Protein AF-A0A955W6T2-F1 (afdb_monomer_lite)

pLDDT: mean 72.0, std 16.81, range [43.97, 90.12]

Foldseek 3Di:
DDDDDDDDDDDDDDDPPDPPDPPPPDDVVNVVVCVVVVVVVVVLVQLVVQLVVLLVLCVVLVHDCVPVDSVVSVVVVVVVFVVCCVVPVAPDKHWDWDDDPSHIDIDIDGHHD

Structure (mmCIF, N/CA/C/O backbone):
data_AF-A0A955W6T2-F1
#
_entry.id   AF-A0A955W6T2-F1
#
loop_
_atom_site.group_PDB
_atom_site.id
_atom_site.type_symbol
_atom_site.label_atom_id
_atom_site.label_alt_id
_atom_site.label_comp_id
_atom_site.label_asym_id
_atom_site.label_entity_id
_atom_site.label_seq_id
_atom_site.pdbx_PDB_ins_code
_atom_site.Cartn_x
_atom_site.Cartn_y
_atom_site.Cartn_z
_atom_site.occupancy
_atom_site.B_iso_or_equiv
_atom_site.auth_seq_id
_atom_site.auth_comp_id
_atom_site.auth_asym_id
_atom_site.auth_atom_id
_atom_site.pdbx_PDB_model_num
ATOM 1 N N . PRO A 1 1 ? 11.369 -85.385 -9.222 1.00 44.62 1 PRO A N 1
ATOM 2 C CA . PRO A 1 1 ? 11.579 -85.344 -10.690 1.00 44.62 1 PRO A CA 1
ATOM 3 C C . PRO A 1 1 ? 11.590 -83.886 -11.166 1.00 44.62 1 PRO A C 1
ATOM 5 O O . PRO A 1 1 ? 10.889 -83.079 -10.569 1.00 44.62 1 PRO A O 1
ATOM 8 N N . ALA A 1 2 ? 12.376 -83.572 -12.196 1.00 44.62 2 ALA A N 1
ATOM 9 C CA . ALA A 1 2 ? 12.335 -82.325 -12.982 1.00 44.62 2 ALA A CA 1
ATOM 10 C C . ALA A 1 2 ? 11.853 -82.681 -14.415 1.00 44.62 2 ALA A C 1
ATOM 12 O O . ALA A 1 2 ? 11.768 -83.887 -14.678 1.00 44.62 2 ALA A O 1
ATOM 13 N N . PRO A 1 3 ? 11.580 -81.752 -15.364 1.00 59.03 3 PRO A N 1
ATOM 14 C CA . PRO A 1 3 ? 11.639 -80.270 -15.366 1.00 59.03 3 PRO A CA 1
ATOM 15 C C . PRO A 1 3 ? 10.182 -79.688 -15.304 1.00 59.03 3 PRO A C 1
ATOM 17 O O . PRO A 1 3 ? 9.362 -80.403 -14.725 1.00 59.03 3 PRO A O 1
ATOM 20 N N . PRO A 1 4 ? 9.768 -78.494 -15.827 1.00 51.06 4 PRO A N 1
ATOM 21 C CA . PRO A 1 4 ? 10.493 -77.423 -16.538 1.00 51.06 4 PRO A CA 1
ATOM 22 C C . PRO A 1 4 ? 10.150 -75.943 -16.188 1.00 51.06 4 PRO A C 1
ATOM 24 O O . PRO A 1 4 ? 9.258 -75.635 -15.407 1.00 51.06 4 PRO A O 1
ATOM 27 N N . ALA A 1 5 ? 10.864 -75.035 -16.865 1.00 54.94 5 ALA A N 1
ATOM 28 C CA . ALA A 1 5 ? 10.519 -73.638 -17.207 1.00 54.94 5 ALA A CA 1
ATOM 29 C C . ALA A 1 5 ? 10.433 -73.556 -18.769 1.00 54.94 5 ALA A C 1
ATOM 31 O O . ALA A 1 5 ? 10.896 -74.532 -19.374 1.00 54.94 5 ALA A O 1
ATOM 32 N N . PRO A 1 6 ? 9.946 -72.497 -19.483 1.00 54.44 6 PRO A N 1
ATOM 33 C CA . PRO A 1 6 ? 10.095 -71.056 -19.16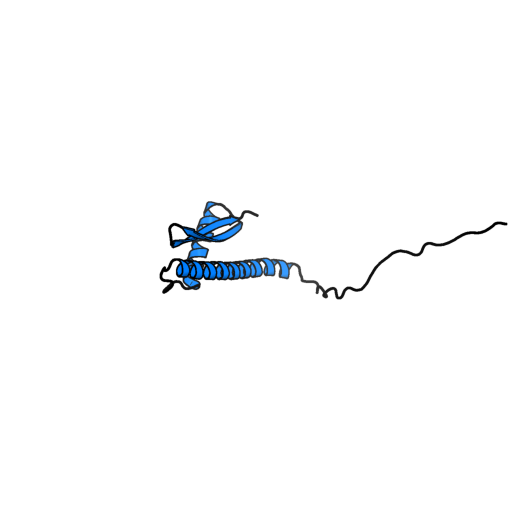7 1.00 54.44 6 PRO A CA 1
ATOM 34 C C . PRO A 1 6 ? 8.964 -70.097 -19.676 1.00 54.44 6 PRO A C 1
ATOM 36 O O . PRO A 1 6 ? 7.947 -70.555 -20.184 1.00 54.44 6 PRO A O 1
ATOM 39 N N . ARG A 1 7 ? 9.251 -68.772 -19.664 1.00 45.72 7 ARG A N 1
ATOM 40 C CA . ARG A 1 7 ? 8.535 -67.624 -20.308 1.00 45.72 7 ARG A CA 1
ATOM 41 C C . ARG A 1 7 ? 7.275 -67.131 -19.566 1.00 45.72 7 ARG A C 1
ATOM 43 O O . ARG A 1 7 ? 6.519 -67.949 -19.069 1.00 45.72 7 ARG A O 1
ATOM 50 N N . ALA A 1 8 ? 6.982 -65.829 -19.468 1.00 58.94 8 ALA A N 1
ATOM 51 C CA . ALA A 1 8 ? 7.659 -64.593 -19.913 1.00 58.94 8 ALA A CA 1
ATOM 52 C C . ALA A 1 8 ? 7.385 -63.460 -18.888 1.00 58.94 8 ALA A C 1
ATOM 54 O O . ALA A 1 8 ? 6.456 -63.615 -18.095 1.00 58.94 8 ALA A O 1
ATOM 55 N N . PRO A 1 9 ? 8.149 -62.348 -18.869 1.00 53.50 9 PRO A N 1
ATOM 56 C CA . PRO A 1 9 ? 7.740 -61.164 -18.119 1.00 53.50 9 PRO A CA 1
ATOM 57 C C . PRO A 1 9 ? 6.527 -60.504 -18.790 1.00 53.50 9 PRO A C 1
ATOM 59 O O . PRO A 1 9 ? 6.480 -60.402 -20.013 1.00 53.50 9 PRO A O 1
ATOM 62 N N . VAL A 1 10 ? 5.582 -60.050 -17.971 1.00 59.16 10 VAL A N 1
ATOM 63 C CA . VAL A 1 10 ? 4.716 -58.901 -18.261 1.00 59.16 10 VAL A CA 1
ATOM 64 C C . VAL A 1 10 ? 4.982 -57.939 -17.102 1.00 59.16 10 VAL A C 1
ATOM 66 O O . VAL A 1 10 ? 4.806 -58.315 -15.946 1.00 59.16 10 VAL A O 1
ATOM 69 N N . GLU A 1 11 ? 5.868 -56.975 -17.328 1.00 52.62 11 GLU A N 1
ATOM 70 C CA . GLU A 1 11 ? 5.500 -55.596 -17.684 1.00 52.62 11 GLU A CA 1
ATOM 71 C C . GLU A 1 11 ? 4.740 -54.936 -16.526 1.00 52.62 11 GLU A C 1
ATOM 73 O O . GLU A 1 11 ? 3.533 -55.088 -16.359 1.00 52.62 11 GLU A O 1
ATOM 78 N N . ASP A 1 12 ? 5.539 -54.275 -15.688 1.00 51.38 12 ASP A N 1
ATOM 79 C CA . ASP A 1 12 ? 5.130 -53.254 -14.732 1.00 51.38 12 ASP A CA 1
ATOM 80 C C . ASP A 1 12 ? 5.133 -51.944 -15.532 1.00 51.38 12 ASP A C 1
ATOM 82 O O . ASP A 1 12 ? 6.205 -51.466 -15.900 1.00 51.38 12 ASP A O 1
ATOM 86 N N . ASP A 1 13 ? 3.951 -51.465 -15.917 1.00 48.41 13 ASP A N 1
ATOM 87 C CA . ASP A 1 13 ? 3.744 -50.151 -16.530 1.00 48.41 13 ASP A CA 1
ATOM 88 C C . ASP A 1 13 ? 2.294 -49.724 -16.255 1.00 48.41 13 ASP A C 1
ATOM 90 O O . ASP A 1 13 ? 1.353 -50.465 -16.552 1.00 48.41 13 ASP A O 1
ATOM 94 N N . ASP A 1 14 ? 2.176 -48.594 -15.554 1.00 44.00 14 ASP A N 1
ATOM 95 C CA . ASP A 1 14 ? 1.299 -47.450 -15.831 1.00 44.00 14 ASP A CA 1
ATOM 96 C C . ASP A 1 14 ? -0.105 -47.720 -16.426 1.00 44.00 14 ASP A C 1
ATOM 98 O O . ASP A 1 14 ? -0.293 -48.379 -17.441 1.00 44.00 14 ASP A O 1
ATOM 102 N N . GLY A 1 15 ? -1.194 -47.190 -15.874 1.00 45.78 15 GLY A N 1
ATOM 103 C CA . GLY A 1 15 ? -1.307 -45.864 -15.275 1.00 45.78 15 GLY A CA 1
ATOM 104 C C . GLY A 1 15 ? -2.244 -45.035 -16.154 1.00 45.78 15 GLY A C 1
ATOM 105 O O . GLY A 1 15 ? -1.860 -44.654 -17.248 1.00 45.78 15 GLY A O 1
ATOM 106 N N . ASP A 1 16 ? -3.483 -44.819 -15.697 1.00 47.94 16 ASP A N 1
ATOM 107 C CA . ASP A 1 16 ? -4.371 -43.736 -16.164 1.00 47.94 16 ASP A CA 1
ATOM 108 C C . ASP A 1 16 ? -5.545 -43.562 -15.172 1.00 47.94 16 ASP A C 1
ATOM 110 O O . ASP A 1 16 ? -6.701 -43.872 -15.456 1.00 47.94 16 ASP A O 1
ATOM 114 N N . ASP A 1 17 ? -5.227 -43.117 -13.952 1.00 52.41 17 ASP A N 1
ATOM 115 C CA . ASP A 1 17 ? -6.162 -42.323 -13.135 1.00 52.41 17 ASP A CA 1
ATOM 116 C C . ASP A 1 17 ? -5.655 -40.879 -13.162 1.00 52.41 17 ASP A C 1
ATOM 118 O O . ASP A 1 17 ? -5.173 -40.339 -12.172 1.00 52.41 17 ASP A O 1
ATOM 122 N N . GLU A 1 18 ? -5.679 -40.281 -14.349 1.00 50.53 18 GLU A N 1
ATOM 123 C CA . GLU A 1 18 ? -5.355 -38.876 -14.549 1.00 50.53 18 GLU A CA 1
ATOM 124 C C . GLU A 1 18 ? -6.552 -38.209 -15.235 1.00 50.53 18 GLU A C 1
ATOM 126 O O . GLU A 1 18 ? -6.646 -38.102 -16.458 1.00 50.53 18 GLU A O 1
ATOM 131 N N . ASP A 1 19 ? -7.426 -37.618 -14.411 1.00 45.59 19 ASP A N 1
ATOM 132 C CA . ASP A 1 19 ? -8.188 -36.414 -14.781 1.00 45.59 19 ASP A CA 1
ATOM 133 C C . ASP A 1 19 ? -7.207 -35.227 -14.955 1.00 45.59 19 ASP A C 1
ATOM 135 O O . ASP A 1 19 ? -7.356 -34.138 -14.393 1.00 45.59 19 ASP A O 1
ATOM 139 N N . ALA A 1 20 ? -6.146 -35.442 -15.741 1.00 49.09 20 ALA A N 1
ATOM 140 C CA . ALA A 1 20 ? -5.146 -34.461 -16.108 1.00 49.09 20 ALA A CA 1
ATOM 141 C C . ALA A 1 20 ? -5.748 -33.530 -17.153 1.00 49.09 20 ALA A C 1
ATOM 143 O O . ALA A 1 20 ? -5.462 -33.611 -18.349 1.00 49.09 20 ALA A O 1
ATOM 144 N N . THR A 1 21 ? -6.606 -32.635 -16.656 1.00 51.50 21 THR A N 1
ATOM 145 C CA . THR A 1 21 ? -6.680 -31.222 -17.042 1.00 51.50 21 THR A CA 1
ATOM 146 C C . THR A 1 21 ? -6.150 -30.991 -18.454 1.00 51.50 21 THR A C 1
ATOM 148 O O . THR A 1 21 ? -4.959 -30.735 -18.626 1.00 51.50 21 THR A O 1
ATOM 151 N N . MET A 1 22 ? -7.023 -31.086 -19.464 1.00 46.31 22 MET A N 1
ATOM 152 C CA . MET A 1 22 ? -6.641 -30.877 -20.864 1.00 46.31 22 MET A CA 1
ATOM 153 C C . MET A 1 22 ? -5.909 -29.538 -21.025 1.00 46.31 22 MET A C 1
ATOM 155 O O . MET A 1 22 ? -6.539 -28.481 -21.129 1.00 46.31 22 MET A O 1
ATOM 159 N N . VAL A 1 23 ? -4.574 -29.577 -21.080 1.00 45.97 23 VAL A N 1
ATOM 160 C CA . VAL A 1 23 ? -3.745 -28.408 -21.375 1.00 45.97 23 VAL A CA 1
ATOM 161 C C . VAL A 1 23 ? -3.879 -28.137 -22.867 1.00 45.97 23 VAL A C 1
ATOM 163 O O . VAL A 1 23 ? -3.053 -28.549 -23.683 1.00 45.97 23 VAL A O 1
ATOM 166 N N . ALA A 1 24 ? -4.971 -27.458 -23.223 1.00 47.03 24 ALA A N 1
ATOM 167 C CA . ALA A 1 24 ? -5.174 -26.897 -24.547 1.00 47.03 24 ALA A CA 1
ATOM 168 C C . ALA A 1 24 ? -3.897 -26.153 -24.939 1.00 47.03 24 ALA A C 1
ATOM 170 O O . ALA A 1 24 ? -3.438 -25.290 -24.192 1.00 47.03 24 ALA A O 1
ATOM 171 N N . SER A 1 25 ? -3.298 -26.536 -26.068 1.00 50.56 25 SER A N 1
ATOM 172 C CA . SER A 1 25 ? -1.955 -26.111 -26.459 1.00 50.56 25 SER A CA 1
ATOM 173 C C . SER A 1 25 ? -1.899 -24.597 -26.643 1.00 50.56 25 SER A C 1
ATOM 175 O O . SER A 1 25 ? -2.220 -24.070 -27.708 1.00 50.56 25 SER A O 1
ATOM 177 N N . ILE A 1 26 ? -1.517 -23.898 -25.575 1.00 54.53 26 ILE A N 1
ATOM 178 C CA . ILE A 1 26 ? -1.481 -22.443 -25.521 1.00 54.53 26 ILE A CA 1
ATOM 179 C C . ILE A 1 26 ? -0.353 -21.993 -26.461 1.00 54.53 26 ILE A C 1
ATOM 181 O O . ILE A 1 26 ? 0.800 -22.371 -26.227 1.00 54.53 26 ILE A O 1
ATOM 185 N N . PRO A 1 27 ? -0.629 -21.210 -27.523 1.00 47.12 27 PRO A N 1
ATOM 186 C CA . PRO A 1 27 ? 0.431 -20.659 -28.360 1.00 47.12 27 PRO A CA 1
ATOM 187 C C . PRO A 1 27 ? 1.412 -19.875 -27.481 1.00 47.12 27 PRO A C 1
ATOM 189 O O . PRO A 1 27 ? 0.977 -19.109 -26.623 1.00 47.12 27 PRO A O 1
ATOM 192 N N . GLN A 1 28 ? 2.726 -20.047 -27.669 1.00 51.78 28 GLN A N 1
ATOM 193 C CA . GLN A 1 28 ? 3.726 -19.471 -26.750 1.00 51.78 28 GLN A CA 1
ATOM 194 C C . GLN A 1 28 ? 3.633 -17.937 -26.619 1.00 51.78 28 GLN A C 1
ATOM 196 O O . GLN A 1 28 ? 3.985 -17.387 -25.576 1.00 51.78 28 GLN A O 1
ATOM 201 N N . GLU A 1 29 ? 3.083 -17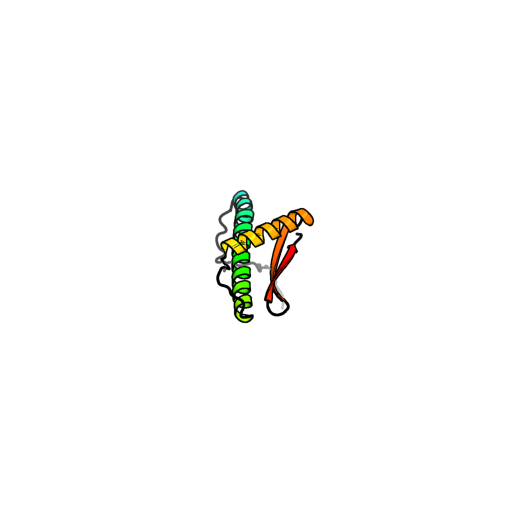.247 -27.622 1.00 44.09 29 GLU A N 1
ATOM 202 C CA . GLU A 1 29 ? 2.796 -15.807 -27.563 1.00 44.09 29 GLU A CA 1
ATOM 203 C C . GLU A 1 29 ? 1.765 -15.443 -26.480 1.00 44.09 29 GLU A C 1
ATOM 205 O O . GLU A 1 29 ? 1.933 -14.444 -25.784 1.00 44.09 29 GLU A O 1
ATOM 210 N N . LEU A 1 30 ? 0.756 -16.289 -26.243 1.00 48.09 30 LEU A N 1
ATOM 211 C CA . LEU A 1 30 ? -0.224 -16.094 -25.170 1.00 48.09 30 LEU A CA 1
ATOM 212 C C . LEU A 1 30 ? 0.406 -16.249 -23.780 1.00 48.09 30 LEU A C 1
ATOM 214 O O . LEU A 1 30 ? -0.040 -15.583 -22.850 1.00 48.09 30 LEU A O 1
ATOM 218 N N . LEU A 1 31 ? 1.471 -17.047 -23.630 1.00 52.03 31 LEU A N 1
ATOM 219 C CA . LEU A 1 31 ? 2.269 -17.100 -22.395 1.00 52.03 31 LEU A CA 1
ATOM 220 C C . LEU A 1 31 ? 3.145 -15.849 -22.223 1.00 52.03 31 LEU A C 1
ATOM 222 O O . LEU A 1 31 ? 3.245 -15.329 -21.114 1.00 52.03 31 LEU A O 1
ATOM 226 N N . ALA A 1 32 ? 3.728 -15.329 -23.307 1.00 49.62 32 ALA A N 1
ATOM 227 C CA . ALA A 1 32 ? 4.516 -14.093 -23.289 1.00 49.62 32 ALA A CA 1
ATOM 228 C C . ALA A 1 32 ? 3.662 -12.847 -22.963 1.00 49.62 32 ALA A C 1
ATOM 230 O O . ALA A 1 32 ? 4.092 -11.964 -22.217 1.00 49.62 32 ALA A O 1
ATOM 231 N N . GLN A 1 33 ? 2.422 -12.791 -23.455 1.00 45.88 33 GLN A N 1
ATOM 232 C CA . GLN A 1 33 ? 1.458 -11.764 -23.054 1.00 45.88 33 GLN A CA 1
ATOM 233 C C . GLN A 1 33 ? 0.956 -12.007 -21.623 1.00 45.88 33 GLN A C 1
ATOM 235 O O . GLN A 1 33 ? 0.979 -11.087 -20.802 1.00 45.88 33 GLN A O 1
ATOM 240 N N . SER A 1 34 ? 0.636 -13.260 -21.275 1.00 43.97 34 SER A N 1
ATOM 241 C CA . SER A 1 34 ? 0.213 -13.626 -19.918 1.00 43.97 34 SER A CA 1
ATOM 242 C C . SER A 1 34 ? 1.271 -13.348 -18.856 1.00 43.97 34 SER A C 1
ATOM 244 O O . SER A 1 34 ? 0.875 -13.042 -17.742 1.00 43.97 34 SER A O 1
ATOM 246 N N . THR A 1 35 ? 2.582 -13.401 -19.127 1.00 50.47 35 THR A N 1
ATOM 247 C CA . THR A 1 35 ? 3.581 -13.040 -18.099 1.00 50.47 35 THR A CA 1
ATOM 248 C C . THR A 1 35 ? 3.603 -11.537 -17.815 1.00 50.47 35 THR A C 1
ATOM 250 O O . THR A 1 35 ? 3.748 -11.154 -16.660 1.00 50.47 35 THR A O 1
ATOM 253 N N . THR A 1 36 ? 3.350 -10.677 -18.808 1.00 51.38 36 THR A N 1
ATOM 254 C CA . THR A 1 36 ? 3.253 -9.222 -18.583 1.00 51.38 36 THR A CA 1
ATOM 255 C C . THR A 1 36 ? 1.926 -8.846 -17.921 1.00 51.38 36 THR A C 1
ATOM 257 O O . THR A 1 36 ? 1.921 -8.088 -16.951 1.00 51.38 36 THR A O 1
ATOM 260 N N . GLU A 1 37 ? 0.802 -9.407 -18.379 1.00 53.78 37 GLU A N 1
ATOM 261 C CA . GLU A 1 37 ? -0.502 -9.158 -17.753 1.00 53.78 37 GLU A CA 1
ATOM 262 C C . GLU A 1 37 ? -0.601 -9.788 -16.356 1.00 53.78 37 GLU A C 1
ATOM 264 O O . GLU A 1 37 ? -1.108 -9.147 -15.437 1.00 53.78 37 GLU A O 1
ATOM 269 N N . SER A 1 38 ? -0.046 -10.988 -16.143 1.00 59.38 38 SER A N 1
ATOM 270 C CA . SER A 1 38 ? 0.042 -11.592 -14.805 1.00 59.38 38 SER A CA 1
ATOM 271 C C . SER A 1 38 ? 0.994 -10.814 -13.914 1.00 59.38 38 SER A C 1
ATOM 273 O O . SER A 1 38 ? 0.598 -10.512 -12.799 1.00 59.38 38 SER A O 1
ATOM 275 N N . ALA A 1 39 ? 2.168 -10.374 -14.385 1.00 62.81 39 ALA A N 1
ATOM 276 C CA . ALA A 1 39 ? 3.061 -9.550 -13.571 1.00 62.81 39 ALA A CA 1
ATOM 277 C C . ALA A 1 39 ? 2.388 -8.241 -13.129 1.00 62.81 39 ALA A C 1
ATOM 279 O O . ALA A 1 39 ? 2.479 -7.892 -11.952 1.00 62.81 39 ALA A O 1
ATOM 280 N N . ALA A 1 40 ? 1.657 -7.561 -14.021 1.00 66.19 40 ALA A N 1
ATOM 281 C CA . ALA A 1 40 ? 0.891 -6.362 -13.684 1.00 66.19 40 ALA A CA 1
ATOM 282 C C . ALA A 1 40 ? -0.259 -6.657 -12.699 1.00 66.19 40 ALA A C 1
ATOM 284 O O . ALA A 1 40 ? -0.448 -5.927 -11.726 1.00 66.19 40 ALA A O 1
ATOM 285 N N . ASN A 1 41 ? -0.997 -7.751 -12.901 1.00 70.44 41 ASN A N 1
ATOM 286 C CA . ASN A 1 41 ? -2.116 -8.157 -12.048 1.00 70.44 41 ASN A CA 1
ATOM 287 C C . ASN A 1 41 ? -1.643 -8.694 -10.675 1.00 70.44 41 ASN A C 1
ATOM 289 O O . ASN A 1 41 ? -2.293 -8.477 -9.655 1.00 70.44 41 ASN A O 1
ATOM 293 N N . GLU A 1 42 ? -0.484 -9.352 -10.617 1.00 74.25 42 GLU A N 1
ATOM 294 C CA . GLU A 1 42 ? 0.241 -9.742 -9.400 1.00 74.25 42 GLU A CA 1
ATOM 295 C C . GLU A 1 42 ? 0.757 -8.515 -8.650 1.00 74.25 42 GLU A C 1
ATOM 297 O O . GLU A 1 42 ? 0.590 -8.438 -7.437 1.00 74.25 42 GLU A O 1
ATOM 302 N N . GLU A 1 43 ? 1.359 -7.544 -9.348 1.00 76.94 43 GLU A N 1
ATOM 303 C CA . GLU A 1 43 ? 1.775 -6.272 -8.752 1.00 76.94 43 GLU A CA 1
ATOM 304 C C . GLU A 1 43 ? 0.573 -5.536 -8.160 1.00 76.94 43 GLU A C 1
ATOM 306 O O . GLU A 1 43 ? 0.648 -5.060 -7.029 1.00 76.94 43 GLU A O 1
ATOM 311 N N . GLU A 1 44 ? -0.563 -5.501 -8.857 1.00 81.12 44 GLU A N 1
ATOM 312 C CA . GLU A 1 44 ? -1.765 -4.844 -8.352 1.00 81.12 44 GLU A CA 1
ATOM 313 C C . GLU A 1 44 ? -2.393 -5.590 -7.161 1.00 81.12 44 GLU A C 1
ATOM 315 O O . GLU A 1 44 ? -2.814 -4.948 -6.194 1.00 81.12 44 GLU A O 1
ATOM 320 N N . ARG A 1 45 ? -2.388 -6.933 -7.153 1.00 84.00 45 ARG A N 1
ATOM 321 C CA . ARG A 1 45 ? -2.737 -7.730 -5.957 1.00 84.00 45 ARG A CA 1
ATOM 322 C C . ARG A 1 45 ? -1.774 -7.458 -4.801 1.00 84.00 45 ARG A C 1
ATOM 324 O O . ARG A 1 45 ? -2.233 -7.231 -3.683 1.00 84.00 45 ARG A O 1
ATOM 331 N N . HIS A 1 46 ? -0.465 -7.417 -5.059 1.00 82.88 46 HIS A N 1
ATOM 332 C CA . HIS A 1 46 ? 0.559 -7.116 -4.053 1.00 82.88 46 HIS A CA 1
ATOM 333 C C . HIS A 1 46 ? 0.371 -5.708 -3.485 1.00 82.88 46 HIS A C 1
ATOM 335 O O . HIS A 1 46 ? 0.441 -5.512 -2.275 1.00 82.88 46 HIS A O 1
ATOM 341 N N . PHE A 1 47 ? 0.053 -4.719 -4.323 1.00 86.56 47 PHE A N 1
ATOM 342 C CA . PHE A 1 47 ? -0.267 -3.367 -3.870 1.00 86.56 47 PHE A CA 1
ATOM 343 C C . PHE A 1 47 ? -1.525 -3.339 -2.998 1.00 86.56 47 PHE A C 1
ATOM 345 O O . PHE A 1 47 ? -1.535 -2.596 -2.018 1.00 86.56 47 PHE A O 1
ATOM 352 N N . ARG A 1 48 ? -2.561 -4.141 -3.297 1.00 88.19 48 ARG A N 1
ATOM 353 C CA . ARG A 1 48 ? -3.755 -4.260 -2.436 1.00 88.19 48 ARG A CA 1
ATOM 354 C C . ARG A 1 48 ? -3.421 -4.906 -1.092 1.00 88.19 48 ARG A C 1
ATOM 356 O O . ARG A 1 48 ? -3.806 -4.353 -0.071 1.00 88.19 48 ARG A O 1
ATOM 363 N N . GLU A 1 49 ? -2.658 -6.000 -1.070 1.00 89.25 49 GLU A N 1
ATOM 364 C CA . GLU A 1 49 ? -2.220 -6.660 0.173 1.00 89.25 49 GLU A CA 1
ATOM 365 C C . GLU A 1 49 ? -1.366 -5.721 1.046 1.00 89.25 49 GLU A C 1
ATOM 367 O O . GLU A 1 49 ? -1.554 -5.617 2.259 1.00 89.25 49 GLU A O 1
ATOM 372 N N . VAL A 1 50 ? -0.432 -4.993 0.429 1.00 89.38 50 VAL A N 1
ATOM 373 C CA . VAL A 1 50 ? 0.422 -4.015 1.118 1.00 89.38 50 VAL A CA 1
ATOM 374 C C . VAL A 1 50 ? -0.384 -2.803 1.588 1.00 89.38 50 VAL A C 1
ATOM 376 O O . VAL A 1 50 ? -0.100 -2.281 2.664 1.00 89.38 50 VAL A O 1
ATOM 379 N N . PHE A 1 51 ? -1.386 -2.358 0.828 1.00 90.06 51 PHE A N 1
ATOM 380 C CA . PHE A 1 51 ? -2.295 -1.287 1.238 1.00 90.06 51 PHE A CA 1
ATOM 381 C C . PHE A 1 51 ? -3.155 -1.704 2.432 1.00 90.06 51 PHE A C 1
ATOM 383 O O . PHE A 1 51 ? -3.216 -0.962 3.407 1.00 90.06 51 PHE A O 1
ATOM 390 N N . ASP A 1 52 ? -3.758 -2.892 2.387 1.00 90.12 52 ASP A N 1
ATOM 391 C CA . ASP A 1 52 ? -4.569 -3.444 3.472 1.00 90.12 52 ASP A CA 1
ATOM 392 C C . ASP A 1 52 ? -3.751 -3.557 4.766 1.00 90.12 52 ASP A C 1
ATOM 394 O O . ASP A 1 52 ? -4.091 -2.927 5.771 1.00 90.12 52 ASP A O 1
ATOM 398 N N . ARG A 1 53 ? -2.571 -4.199 4.707 1.00 89.75 53 ARG A N 1
ATOM 399 C CA . ARG A 1 53 ? -1.646 -4.233 5.851 1.00 89.75 53 ARG A CA 1
ATOM 400 C C . ARG A 1 53 ? -1.227 -2.840 6.315 1.00 89.75 53 ARG A C 1
ATOM 402 O O . ARG A 1 53 ? -1.067 -2.642 7.512 1.00 89.75 53 ARG A O 1
ATOM 409 N N . PHE A 1 54 ? -1.029 -1.875 5.416 1.00 89.62 54 PHE A N 1
ATOM 410 C CA . PHE A 1 54 ? -0.672 -0.504 5.796 1.00 89.62 54 PHE A CA 1
ATOM 411 C C . PHE A 1 54 ? -1.820 0.214 6.511 1.00 89.62 54 PHE A C 1
ATOM 413 O O . PHE A 1 54 ? -1.575 0.878 7.515 1.00 89.62 54 PHE A O 1
ATOM 420 N N . VAL A 1 55 ? -3.061 0.058 6.047 1.00 90.06 55 VAL A N 1
ATOM 421 C CA . VAL A 1 55 ? -4.260 0.627 6.681 1.00 90.06 55 VAL A CA 1
ATOM 422 C C . VAL A 1 55 ? -4.531 -0.030 8.038 1.00 90.06 55 VAL A C 1
ATOM 424 O O . VAL A 1 55 ? -4.818 0.687 8.997 1.00 90.06 55 VAL A O 1
ATOM 427 N N . ALA A 1 56 ? -4.348 -1.348 8.158 1.00 89.88 56 ALA A N 1
ATOM 428 C CA . ALA A 1 56 ? -4.413 -2.060 9.433 1.00 89.88 56 ALA A CA 1
ATOM 429 C C . ALA A 1 56 ? -3.352 -1.545 10.424 1.00 89.88 56 ALA A C 1
ATOM 431 O O . ALA A 1 56 ? -3.695 -1.104 11.519 1.00 89.88 56 ALA A O 1
ATOM 432 N N . LEU A 1 57 ? -2.077 -1.472 10.016 1.00 89.56 57 LEU A N 1
ATOM 433 C CA . LEU A 1 57 ? -0.990 -0.988 10.881 1.00 89.56 57 LEU A CA 1
ATOM 434 C C . LEU A 1 57 ? -1.142 0.494 11.264 1.00 89.56 57 LEU A C 1
ATOM 436 O O . LEU A 1 57 ? -0.809 0.889 12.380 1.00 89.56 57 LEU A O 1
ATOM 440 N N . LYS A 1 58 ? -1.659 1.325 10.349 1.00 87.69 58 LYS A N 1
ATOM 441 C CA . LYS A 1 58 ? -2.057 2.715 10.624 1.00 87.69 58 LYS A CA 1
ATOM 442 C C . LYS A 1 58 ? -3.102 2.772 11.738 1.00 87.69 58 LYS A C 1
ATOM 444 O O . LYS A 1 58 ? -2.959 3.578 12.654 1.00 87.69 58 LYS A O 1
ATOM 449 N N . GLN A 1 59 ? -4.130 1.927 11.651 1.00 88.50 59 GLN A N 1
ATOM 450 C CA . GLN A 1 59 ? -5.230 1.875 12.609 1.00 88.50 59 GLN A CA 1
ATOM 451 C C . GLN A 1 59 ? -4.782 1.336 13.977 1.00 88.50 59 GLN A C 1
ATOM 453 O O . GLN A 1 59 ? -5.119 1.951 14.985 1.00 88.50 59 GLN A O 1
ATOM 458 N N . GLU A 1 60 ? -3.957 0.283 14.026 1.00 85.81 60 GLU A N 1
ATOM 459 C CA . GLU A 1 60 ? -3.328 -0.207 15.268 1.00 85.81 60 GLU A CA 1
ATOM 460 C C . GLU A 1 60 ? -2.462 0.861 15.953 1.00 85.81 60 GLU A C 1
ATOM 462 O O . GLU A 1 60 ? -2.505 1.007 17.173 1.00 85.81 60 GLU A O 1
ATOM 467 N N . CYS A 1 61 ? -1.713 1.661 15.186 1.00 84.38 61 CYS A N 1
ATOM 468 C CA . CYS A 1 61 ? -0.952 2.791 15.728 1.00 84.38 61 CYS A CA 1
ATOM 469 C C . CYS A 1 61 ? -1.809 4.005 16.133 1.00 84.38 61 CYS A C 1
ATOM 471 O O . CYS A 1 61 ? -1.253 4.993 16.611 1.00 84.38 61 CYS A O 1
ATOM 473 N N . GLY A 1 62 ? -3.132 3.975 15.936 1.00 82.88 62 GLY A N 1
ATOM 474 C CA . GLY A 1 62 ? -4.012 5.117 16.200 1.00 82.88 62 GLY A CA 1
ATOM 475 C C . GLY A 1 62 ? -3.793 6.304 15.252 1.00 82.88 62 GLY A C 1
ATOM 476 O O . GLY A 1 62 ? -4.123 7.438 15.595 1.00 82.88 62 GLY A O 1
ATOM 477 N N . GLU A 1 63 ? -3.220 6.077 14.066 1.00 78.19 63 GLU A N 1
ATOM 478 C CA . GLU A 1 63 ? -2.896 7.128 13.100 1.00 78.19 63 GLU A CA 1
ATOM 479 C C . GLU A 1 63 ? -4.000 7.266 12.035 1.00 78.19 63 GLU A C 1
ATOM 481 O O . GLU A 1 63 ? -4.384 6.289 11.392 1.00 78.19 63 GLU A O 1
ATOM 486 N N . SER A 1 64 ? -4.486 8.489 11.785 1.00 80.19 64 SER A N 1
ATOM 487 C CA . SER A 1 64 ? -5.619 8.744 10.879 1.00 80.19 64 SER A CA 1
ATOM 488 C C . SER A 1 64 ? -5.436 8.129 9.486 1.00 80.19 64 SER A C 1
ATOM 490 O O . SER A 1 64 ? -4.605 8.584 8.695 1.00 80.19 64 SER A O 1
ATOM 492 N N . THR A 1 65 ? -6.249 7.123 9.160 1.00 83.00 65 THR A N 1
ATOM 493 C CA . THR A 1 65 ? -6.376 6.532 7.815 1.00 83.00 65 THR A CA 1
ATOM 494 C C . THR A 1 65 ? -7.239 7.384 6.879 1.00 83.00 65 THR A C 1
ATOM 496 O O . THR A 1 65 ? -7.205 7.188 5.667 1.00 83.00 65 THR A O 1
ATOM 499 N N . ALA A 1 66 ? -7.967 8.371 7.412 1.00 72.69 66 ALA A N 1
ATOM 500 C CA . ALA A 1 66 ? -8.746 9.334 6.638 1.00 72.69 66 ALA A CA 1
ATOM 501 C C . ALA A 1 66 ? -7.860 10.071 5.610 1.00 72.69 66 ALA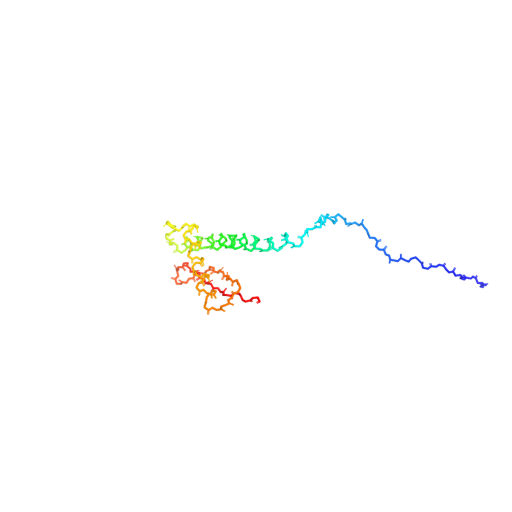 A C 1
ATOM 503 O O . ALA A 1 66 ? -7.005 10.875 5.974 1.00 72.69 66 ALA A O 1
ATOM 504 N N . GLY A 1 67 ? -8.066 9.775 4.321 1.00 75.25 67 GLY A N 1
ATOM 505 C CA . GLY A 1 67 ? -7.283 10.307 3.195 1.00 75.25 67 GLY A CA 1
ATOM 506 C C . GLY A 1 67 ? -6.260 9.333 2.590 1.00 75.25 67 GLY A C 1
ATOM 507 O O . GLY A 1 67 ? -5.721 9.612 1.520 1.00 75.25 67 GLY A O 1
ATOM 508 N N . VAL A 1 68 ? -6.021 8.172 3.208 1.00 82.31 68 VAL A N 1
ATOM 509 C CA . VAL A 1 68 ? -5.214 7.086 2.632 1.00 82.31 68 VAL A CA 1
ATOM 510 C C . VAL A 1 68 ? -6.102 6.271 1.686 1.00 82.31 68 VAL A C 1
ATOM 512 O O . VAL A 1 68 ? -6.797 5.355 2.112 1.00 82.31 68 VAL A O 1
ATOM 515 N N . THR A 1 69 ? -6.113 6.623 0.397 1.00 87.75 69 THR A N 1
ATOM 516 C CA . THR A 1 69 ? -6.823 5.860 -0.648 1.00 87.75 69 THR A CA 1
ATOM 517 C C . THR A 1 69 ? -5.871 4.984 -1.455 1.00 87.75 69 THR A C 1
ATOM 519 O O . THR A 1 69 ? -4.699 5.328 -1.637 1.00 87.75 69 THR A O 1
ATOM 522 N N . PHE A 1 70 ? -6.389 3.866 -1.973 1.00 85.81 70 PHE A N 1
ATOM 523 C CA . PHE A 1 70 ? -5.613 2.898 -2.749 1.00 85.81 70 PHE A CA 1
ATOM 524 C C . PHE A 1 70 ? -4.898 3.552 -3.939 1.00 85.81 70 PHE A C 1
ATOM 526 O O . PHE A 1 70 ? -3.688 3.408 -4.063 1.00 85.81 70 PHE A O 1
ATOM 533 N N . GLU A 1 71 ? -5.586 4.372 -4.740 1.00 87.38 71 GLU A N 1
ATOM 534 C CA . GLU A 1 71 ? -4.974 5.106 -5.862 1.00 87.38 71 GLU A CA 1
ATOM 535 C C . GLU A 1 71 ? -3.766 5.958 -5.446 1.00 87.38 71 GLU A C 1
ATOM 537 O O . GLU A 1 71 ? -2.711 5.900 -6.076 1.00 87.38 71 GLU A O 1
ATOM 542 N N . LYS A 1 72 ? -3.883 6.755 -4.374 1.00 87.06 72 LYS A N 1
ATOM 543 C CA . LYS A 1 72 ? -2.789 7.641 -3.935 1.00 87.06 72 LYS A CA 1
ATOM 544 C C . LYS A 1 72 ? -1.616 6.847 -3.366 1.00 87.06 72 LYS A C 1
ATOM 546 O O . LYS A 1 72 ? -0.461 7.249 -3.528 1.00 87.06 72 LYS A O 1
ATOM 551 N N . PHE A 1 73 ? -1.903 5.699 -2.763 1.00 88.25 73 PHE A N 1
ATOM 552 C CA . PHE A 1 73 ? -0.897 4.750 -2.317 1.00 88.25 73 PHE A CA 1
ATOM 553 C C . PHE A 1 73 ? -0.189 4.070 -3.501 1.00 88.25 73 PHE A C 1
ATOM 555 O O . PHE A 1 73 ? 1.037 4.101 -3.557 1.00 88.25 73 PHE A O 1
ATOM 562 N N . VAL A 1 74 ? -0.929 3.577 -4.501 1.00 88.00 74 VAL A N 1
ATOM 563 C CA . VAL A 1 74 ? -0.393 2.989 -5.743 1.00 88.00 74 VAL A CA 1
ATOM 564 C C . VAL A 1 74 ? 0.468 3.985 -6.517 1.00 88.00 74 VAL A C 1
ATOM 566 O O . VAL A 1 74 ? 1.579 3.642 -6.904 1.00 88.00 74 VAL A O 1
ATOM 569 N N . VAL A 1 75 ? 0.040 5.240 -6.677 1.00 89.75 75 VAL A N 1
ATOM 570 C CA . VAL A 1 75 ? 0.863 6.286 -7.320 1.00 89.75 75 VAL A CA 1
ATOM 571 C C . VAL A 1 75 ? 2.175 6.518 -6.556 1.00 89.75 75 VAL A C 1
ATOM 573 O O . VAL A 1 75 ? 3.217 6.766 -7.165 1.00 89.75 75 VAL A O 1
ATOM 576 N N . THR A 1 76 ? 2.154 6.415 -5.225 1.00 87.94 76 THR A N 1
ATOM 577 C CA . THR A 1 76 ? 3.358 6.543 -4.388 1.00 87.94 76 THR A CA 1
ATOM 578 C C . THR A 1 76 ? 4.270 5.319 -4.522 1.00 87.94 76 THR A C 1
ATOM 580 O O . THR A 1 76 ? 5.482 5.475 -4.673 1.00 87.94 76 THR A O 1
ATOM 583 N N . LEU A 1 77 ? 3.694 4.113 -4.534 1.00 86.38 77 LEU A N 1
ATOM 584 C CA . LEU A 1 77 ? 4.389 2.845 -4.770 1.00 86.38 77 LEU A CA 1
ATOM 585 C C . LEU A 1 77 ? 5.052 2.807 -6.149 1.00 86.38 77 LEU A C 1
ATOM 587 O O . LEU A 1 77 ? 6.234 2.497 -6.230 1.00 86.38 77 LEU A O 1
ATOM 591 N N . GLN A 1 78 ? 4.337 3.182 -7.214 1.00 87.00 78 GLN A N 1
ATOM 592 C CA . GLN A 1 78 ? 4.876 3.224 -8.576 1.00 87.00 78 GLN A CA 1
ATOM 593 C C . GLN A 1 78 ? 6.040 4.213 -8.693 1.00 87.00 78 GLN A C 1
ATOM 595 O O . GLN A 1 78 ? 7.089 3.847 -9.212 1.00 87.00 78 GLN A O 1
ATOM 600 N N . LYS A 1 79 ? 5.920 5.426 -8.134 1.00 88.81 79 LYS A N 1
ATOM 601 C CA . LYS A 1 79 ? 7.038 6.389 -8.094 1.00 88.81 79 LYS A CA 1
ATOM 602 C C . LYS A 1 79 ? 8.239 5.871 -7.301 1.00 88.81 79 LYS A C 1
ATOM 604 O O . LYS A 1 79 ? 9.379 6.149 -7.659 1.00 88.81 79 LYS A O 1
ATOM 609 N N . ASN A 1 80 ? 8.003 5.132 -6.217 1.00 86.44 80 ASN A N 1
ATOM 610 C CA . ASN A 1 80 ? 9.080 4.541 -5.427 1.00 86.44 80 ASN A CA 1
ATOM 611 C C . ASN A 1 80 ? 9.730 3.339 -6.137 1.00 86.44 80 ASN A C 1
ATOM 613 O O . ASN A 1 80 ? 10.950 3.201 -6.080 1.00 86.44 80 ASN A O 1
ATOM 617 N N . ARG A 1 81 ? 8.936 2.526 -6.850 1.00 84.38 81 ARG A N 1
ATOM 618 C CA . ARG A 1 81 ? 9.400 1.464 -7.754 1.00 84.38 81 ARG A CA 1
ATOM 619 C C . ARG A 1 81 ? 10.291 2.064 -8.835 1.00 84.38 8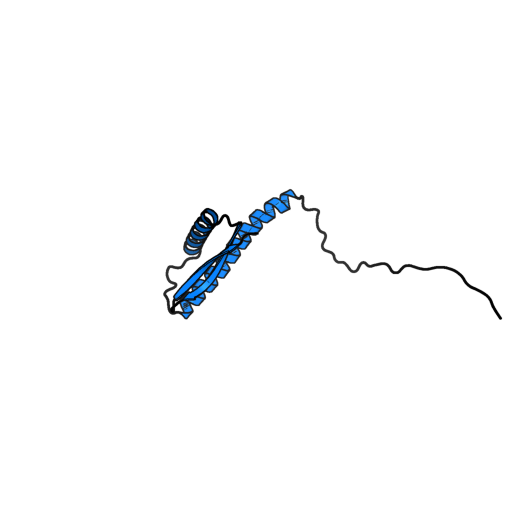1 ARG A C 1
ATOM 621 O O . ARG A 1 81 ? 11.453 1.693 -8.891 1.00 84.38 81 ARG A O 1
ATOM 628 N N . ASP A 1 82 ? 9.784 3.009 -9.622 1.00 85.56 82 ASP A N 1
ATOM 629 C CA . ASP A 1 82 ? 10.504 3.678 -10.715 1.00 85.56 82 ASP A CA 1
ATOM 630 C C . ASP A 1 82 ? 11.857 4.252 -10.259 1.00 85.56 82 ASP A C 1
ATOM 632 O O . ASP A 1 82 ? 12.902 3.906 -10.809 1.00 85.56 82 ASP A O 1
ATOM 636 N N . ALA A 1 83 ? 11.870 4.996 -9.148 1.00 86.94 83 ALA A N 1
ATOM 637 C CA . ALA A 1 83 ? 13.099 5.531 -8.563 1.00 86.94 83 ALA A CA 1
ATOM 638 C C . ALA A 1 83 ? 14.106 4.449 -8.112 1.00 86.94 83 ALA A C 1
ATOM 640 O O . ALA A 1 83 ? 15.310 4.704 -8.096 1.00 86.94 83 ALA A O 1
ATOM 641 N N . ILE A 1 84 ? 13.646 3.252 -7.729 1.00 83.94 84 ILE A N 1
ATOM 642 C CA . ILE A 1 84 ? 14.514 2.118 -7.378 1.00 83.94 84 ILE A CA 1
ATOM 643 C C . ILE A 1 84 ? 14.974 1.365 -8.632 1.00 83.94 84 ILE A C 1
ATOM 645 O O . ILE A 1 84 ? 16.158 1.047 -8.720 1.00 83.94 84 ILE A O 1
ATOM 649 N N . LEU A 1 85 ? 14.099 1.133 -9.616 1.00 83.38 85 LEU A N 1
ATOM 650 C CA . LEU A 1 85 ? 14.461 0.532 -10.905 1.00 83.38 85 LEU A CA 1
ATOM 651 C C . LEU A 1 85 ? 15.543 1.373 -11.597 1.00 83.38 85 LEU A C 1
ATOM 653 O O . LEU A 1 85 ? 16.607 0.854 -11.922 1.00 83.38 85 LEU A O 1
ATOM 657 N N . SER A 1 86 ? 15.324 2.688 -11.704 1.00 82.81 86 SER A N 1
ATOM 658 C CA . SER A 1 86 ? 16.260 3.644 -12.306 1.00 82.81 86 SER A CA 1
ATOM 659 C C . SER A 1 86 ? 17.613 3.725 -11.588 1.00 82.81 86 SER A C 1
ATOM 661 O O . SER A 1 86 ? 18.599 4.107 -12.214 1.00 82.81 86 SER A O 1
ATOM 663 N N . ARG A 1 87 ? 17.680 3.407 -10.286 1.00 82.00 87 ARG A N 1
ATOM 664 C CA . ARG A 1 87 ? 18.890 3.593 -9.462 1.00 82.00 87 ARG A CA 1
ATOM 665 C C . ARG A 1 87 ? 19.639 2.300 -9.131 1.00 82.00 87 ARG A C 1
ATOM 667 O O . ARG A 1 87 ? 20.803 2.372 -8.752 1.00 82.00 87 ARG A O 1
ATOM 674 N N . HIS A 1 88 ? 18.984 1.143 -9.229 1.00 69.69 88 HIS A N 1
ATOM 675 C CA . HIS A 1 88 ? 19.560 -0.171 -8.911 1.00 69.69 88 HIS A CA 1
ATOM 676 C C . HIS A 1 88 ? 19.489 -1.190 -10.060 1.00 69.69 88 HIS A C 1
ATOM 678 O O . HIS A 1 88 ? 20.030 -2.288 -9.897 1.00 69.69 88 HIS A O 1
ATOM 684 N N . GLU A 1 89 ? 18.836 -0.863 -11.183 1.00 66.44 89 GLU A N 1
ATOM 685 C CA . GLU A 1 89 ? 18.604 -1.770 -12.323 1.00 66.44 89 GLU A CA 1
ATOM 686 C C . GLU A 1 89 ? 18.001 -3.110 -11.869 1.00 66.44 89 GLU A C 1
ATOM 688 O O . GLU A 1 89 ? 18.484 -4.190 -12.201 1.00 66.44 89 GLU A O 1
ATOM 693 N N . ALA A 1 90 ? 16.993 -3.038 -10.998 1.00 72.19 90 ALA A N 1
ATOM 694 C CA . ALA A 1 90 ? 16.250 -4.203 -10.527 1.00 72.19 90 ALA A CA 1
ATOM 695 C C . ALA A 1 90 ? 15.168 -4.608 -11.541 1.00 72.19 90 ALA A C 1
ATOM 697 O O . ALA A 1 90 ? 14.700 -3.764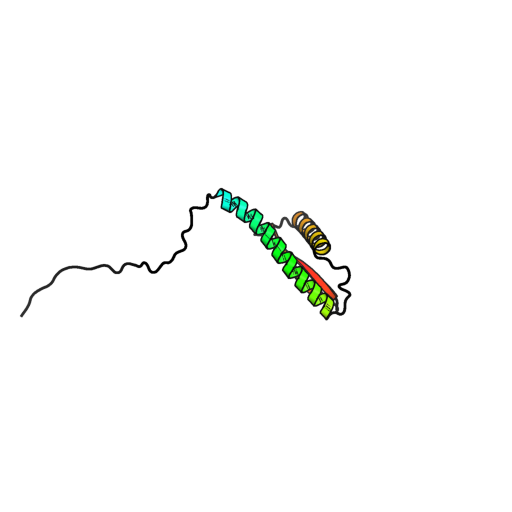 -12.300 1.00 72.19 90 ALA A O 1
ATOM 698 N N . ALA A 1 91 ? 14.733 -5.870 -11.521 1.00 71.94 91 ALA A N 1
ATOM 699 C CA . ALA A 1 91 ? 13.623 -6.338 -12.356 1.00 71.94 91 ALA A CA 1
ATOM 700 C C . ALA A 1 91 ? 12.267 -6.105 -11.663 1.00 71.94 91 ALA A C 1
ATOM 702 O O . ALA A 1 91 ? 11.312 -5.617 -12.269 1.00 71.94 91 ALA A O 1
ATOM 703 N N . ARG A 1 92 ? 12.197 -6.393 -10.356 1.00 74.62 92 ARG A N 1
ATOM 704 C CA . ARG A 1 92 ? 10.985 -6.269 -9.530 1.00 74.62 92 ARG A CA 1
ATOM 705 C C . ARG A 1 92 ? 11.290 -5.497 -8.243 1.00 74.62 92 ARG A C 1
ATOM 707 O O . ARG A 1 92 ? 12.440 -5.371 -7.827 1.00 74.62 92 ARG A O 1
ATOM 714 N N . VAL A 1 93 ? 10.264 -4.965 -7.581 1.00 83.75 93 VAL A N 1
ATOM 715 C CA . VAL A 1 93 ? 10.406 -4.308 -6.268 1.00 83.75 93 VAL A CA 1
ATOM 716 C C . VAL A 1 93 ? 9.351 -4.863 -5.326 1.00 83.75 93 VAL A C 1
ATOM 718 O O . VAL A 1 93 ? 8.156 -4.742 -5.586 1.00 83.75 93 VAL A O 1
ATOM 721 N N . ARG A 1 94 ? 9.787 -5.459 -4.213 1.00 84.31 94 ARG A N 1
ATOM 722 C CA . ARG A 1 94 ? 8.889 -5.959 -3.171 1.00 84.31 94 ARG A CA 1
ATOM 723 C C . ARG A 1 94 ? 8.693 -4.898 -2.100 1.00 84.31 94 ARG A C 1
ATOM 725 O O . ARG A 1 94 ? 9.659 -4.367 -1.552 1.00 84.31 94 ARG A O 1
ATOM 732 N N . PHE A 1 95 ? 7.436 -4.631 -1.772 1.00 87.69 95 PHE A N 1
ATOM 733 C CA . PHE A 1 95 ? 7.059 -3.722 -0.695 1.00 87.69 95 PHE A CA 1
ATOM 734 C C . PHE A 1 95 ? 6.632 -4.507 0.544 1.00 87.69 95 PHE A C 1
ATOM 736 O O . PHE A 1 95 ? 5.802 -5.410 0.444 1.00 87.69 95 PHE A O 1
ATOM 743 N N . THR A 1 96 ? 7.186 -4.136 1.697 1.00 87.44 96 THR A N 1
ATOM 744 C CA . THR A 1 96 ? 6.902 -4.734 3.006 1.00 87.44 96 THR A CA 1
ATOM 745 C C . THR A 1 96 ? 6.461 -3.642 3.976 1.00 87.44 96 THR A C 1
ATOM 747 O O . THR A 1 96 ? 7.169 -2.649 4.156 1.00 87.44 96 THR A O 1
ATOM 750 N N . VAL A 1 97 ? 5.306 -3.824 4.617 1.00 89.62 97 VAL A N 1
ATOM 751 C CA . VAL A 1 97 ? 4.808 -2.928 5.673 1.00 89.62 97 VAL A CA 1
ATOM 752 C C . VAL A 1 97 ? 5.463 -3.295 7.002 1.00 89.62 97 VAL A C 1
ATOM 754 O O . VAL A 1 97 ? 5.618 -4.476 7.305 1.00 89.62 97 VAL A O 1
ATOM 757 N N . TYR A 1 98 ? 5.850 -2.300 7.795 1.00 88.06 98 TYR A N 1
ATOM 758 C CA . TYR A 1 98 ? 6.398 -2.492 9.135 1.00 88.06 98 TYR A CA 1
ATOM 759 C C . TYR A 1 98 ? 6.117 -1.279 10.027 1.00 88.06 98 TYR A C 1
ATOM 761 O O . TYR A 1 98 ? 5.944 -0.161 9.544 1.00 88.06 98 TYR A O 1
ATOM 769 N N . THR A 1 99 ? 6.100 -1.473 11.341 1.00 87.88 99 THR A N 1
ATOM 770 C CA . THR A 1 99 ? 5.917 -0.388 12.311 1.00 87.88 99 THR A CA 1
ATOM 771 C C . THR A 1 99 ? 7.272 0.206 12.692 1.00 87.88 99 THR A C 1
ATOM 773 O O . THR A 1 99 ? 8.186 -0.513 13.094 1.00 87.88 99 THR A O 1
ATOM 776 N N . LYS A 1 100 ? 7.425 1.531 12.594 1.00 87.06 100 LYS A N 1
ATOM 777 C CA . LYS A 1 100 ? 8.643 2.251 12.994 1.00 87.06 100 LYS A CA 1
ATOM 778 C C . LYS A 1 100 ? 8.296 3.409 13.923 1.00 87.06 100 LYS A C 1
ATOM 780 O O . LYS A 1 100 ? 7.722 4.399 13.486 1.00 87.06 100 LYS A O 1
ATOM 785 N N . GLY A 1 101 ? 8.680 3.299 15.196 1.00 78.75 101 GLY A N 1
ATOM 786 C CA . GLY A 1 101 ? 8.498 4.375 16.180 1.00 78.75 101 GLY A CA 1
ATOM 787 C C . GLY A 1 101 ? 7.033 4.771 16.393 1.00 78.75 101 GLY A C 1
ATOM 788 O O . GLY A 1 101 ? 6.733 5.958 16.448 1.00 78.75 101 GLY A O 1
ATOM 789 N N . GLY A 1 102 ? 6.127 3.788 16.444 1.00 82.75 102 GLY A N 1
ATOM 790 C CA . GLY A 1 102 ? 4.688 4.035 16.601 1.00 82.75 102 GLY A CA 1
ATOM 791 C C . GLY A 1 102 ? 3.994 4.590 15.352 1.00 82.75 102 GLY A C 1
ATOM 792 O O . GLY A 1 102 ? 2.955 5.225 15.482 1.00 82.75 102 GLY A O 1
ATOM 793 N N . LYS A 1 103 ? 4.566 4.386 14.157 1.00 81.50 103 LYS A N 1
ATOM 794 C CA . LYS A 1 103 ? 3.960 4.762 12.869 1.00 81.50 103 LYS A CA 1
ATOM 795 C C . LYS A 1 103 ? 4.085 3.643 11.846 1.00 81.50 103 LYS A C 1
ATOM 797 O O . LYS A 1 103 ? 5.085 2.922 11.835 1.00 81.50 103 LYS A O 1
ATOM 802 N N . ALA A 1 104 ? 3.104 3.533 10.956 1.00 86.81 104 ALA A N 1
ATOM 803 C CA . ALA A 1 104 ? 3.169 2.623 9.819 1.00 86.81 104 ALA A CA 1
ATOM 804 C C . ALA A 1 104 ? 4.193 3.127 8.788 1.00 86.81 104 ALA A C 1
ATOM 806 O O . ALA A 1 104 ? 4.154 4.282 8.362 1.00 86.81 104 ALA A O 1
ATOM 807 N N . ALA A 1 105 ? 5.108 2.257 8.374 1.00 87.19 105 ALA A N 1
ATOM 808 C CA . ALA A 1 105 ? 6.145 2.537 7.392 1.00 87.19 105 ALA A CA 1
ATOM 809 C C . ALA A 1 105 ? 6.173 1.444 6.315 1.00 87.19 105 ALA A C 1
ATOM 811 O O . ALA A 1 105 ? 5.813 0.292 6.556 1.00 87.19 105 ALA A O 1
ATOM 812 N N . LEU A 1 106 ? 6.633 1.804 5.117 1.00 89.38 106 LEU A N 1
ATOM 813 C CA . LEU A 1 106 ? 6.897 0.859 4.035 1.00 89.38 106 LEU A CA 1
ATOM 814 C C . LEU A 1 106 ? 8.394 0.767 3.773 1.00 89.38 106 LEU A C 1
ATOM 816 O O . LEU A 1 106 ? 9.088 1.780 3.695 1.00 89.38 106 LEU A O 1
ATOM 820 N N . LYS A 1 107 ? 8.878 -0.460 3.591 1.00 87.06 107 LYS A N 1
ATOM 821 C CA . LYS A 1 107 ? 10.207 -0.750 3.067 1.00 87.06 107 LYS A CA 1
ATOM 822 C C . LYS A 1 107 ? 10.047 -1.315 1.664 1.00 87.06 107 LYS A C 1
ATOM 824 O O . LYS A 1 107 ? 9.454 -2.377 1.493 1.00 87.06 107 LYS A O 1
ATOM 829 N N . ALA A 1 108 ? 10.603 -0.624 0.681 1.00 87.75 108 ALA A N 1
ATOM 830 C CA . ALA A 1 108 ? 10.820 -1.180 -0.644 1.00 87.75 108 ALA A CA 1
ATOM 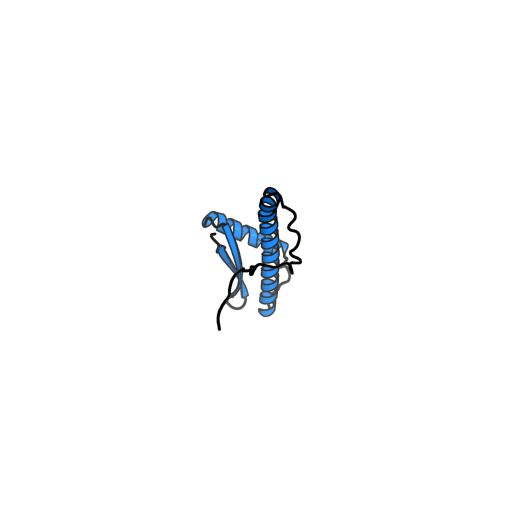831 C C . ALA A 1 108 ? 12.151 -1.939 -0.661 1.00 87.75 108 ALA A C 1
ATOM 833 O O . ALA A 1 108 ? 13.135 -1.495 -0.067 1.00 87.75 108 ALA A O 1
ATOM 834 N N . THR A 1 109 ? 12.179 -3.102 -1.301 1.00 84.06 109 THR A N 1
ATOM 835 C CA . THR A 1 109 ? 13.387 -3.908 -1.499 1.00 84.06 109 THR A CA 1
ATOM 836 C C . THR A 1 109 ? 13.458 -4.306 -2.974 1.00 84.06 109 THR A C 1
ATOM 838 O O . THR A 1 109 ? 12.530 -4.967 -3.448 1.00 84.06 109 THR A O 1
ATOM 841 N N . PRO A 1 110 ? 14.500 -3.891 -3.721 1.00 86.31 110 PRO A N 1
ATOM 842 C CA . PRO A 1 110 ? 14.693 -4.351 -5.089 1.00 86.31 110 PRO A CA 1
ATOM 843 C C . PRO A 1 110 ? 14.928 -5.862 -5.103 1.00 86.31 110 PRO A C 1
ATOM 845 O O . PRO A 1 110 ? 15.740 -6.373 -4.332 1.00 86.31 110 PRO A O 1
ATOM 848 N N . LEU A 1 111 ? 14.230 -6.551 -5.998 1.00 79.44 111 LEU A N 1
ATOM 849 C CA . LEU A 1 111 ? 14.501 -7.930 -6.371 1.00 79.44 111 LEU A CA 1
ATOM 850 C C . LEU A 1 111 ? 15.204 -7.904 -7.732 1.00 79.44 111 LEU A C 1
ATOM 852 O O . LEU A 1 111 ? 14.667 -7.380 -8.716 1.00 79.44 111 LEU A O 1
ATOM 856 N N . LYS A 1 112 ? 16.428 -8.429 -7.761 1.00 69.50 112 LYS A N 1
ATOM 857 C CA . LYS A 1 112 ? 17.073 -8.862 -8.999 1.00 69.50 112 LYS A CA 1
ATOM 858 C C . LYS A 1 112 ? 16.748 -10.338 -9.174 1.00 69.50 112 LYS A C 1
ATOM 860 O O . LYS A 1 112 ? 16.948 -11.103 -8.233 1.00 69.50 112 LYS A O 1
ATOM 865 N N . GLU A 1 113 ? 16.213 -10.648 -10.345 1.00 56.12 113 GLU A N 1
ATOM 866 C CA . GLU A 1 113 ? 16.112 -11.996 -10.907 1.00 56.12 113 GLU A CA 1
ATOM 867 C C . GLU A 1 113 ? 17.381 -12.230 -11.744 1.00 56.12 113 GLU A C 1
ATOM 869 O O . GLU A 1 113 ? 17.852 -11.229 -12.342 1.00 56.12 113 GLU A O 1
#

Sequence (113 aa):
PAPPAPRAPVEDDDGDDEDATMVASIPQELLAQSTTESAANEEERHFREVFDRFVALKQECGESTAGVTFEKFVVTLQKNRDAILSRHEAARVRFTVYTKGGKAALKATPLKE

Radius of gyration: 27.16 Å; chains: 1; bounding box: 28×96×45 Å

Secondary structure (DSSP, 8-state):
---------------------------HHHHHHHHHHHHHHHHHHHHHHHHHHHHHHHHHTT---TT--HHHHHHHHHHHHHHHHHHH--SEEEEEEEE-SSSEEEEEEEEP-